Protein AF-A0A5S9MGZ3-F1 (afdb_monomer)

Foldseek 3Di:
DDDDDPPCPWWDQWAKWAFQDWAQDPVDNQWIFTFIHRPDPGTDTDIDSDPPDDHGDIDTDRDQQTTDPPRDHHHPDPPDD

Organism: Bacillus safensis (NCBI:txid561879)

Sequence (81 aa):
MEAVEYKGEGIKGVVVGHVIEREQHPNADKLNKCLVDIGEDAPVQIICGAPNVDKGQYVAVATVGAVLPGNFKIKKAKTAR

Radius of gyration: 14.92 Å; Cα contacts (8 Å, |Δi|>4): 136; chains: 1; bounding box: 38×24×48 Å

Solvent-accessible surface area (backbone atoms only — not comparable to full-ato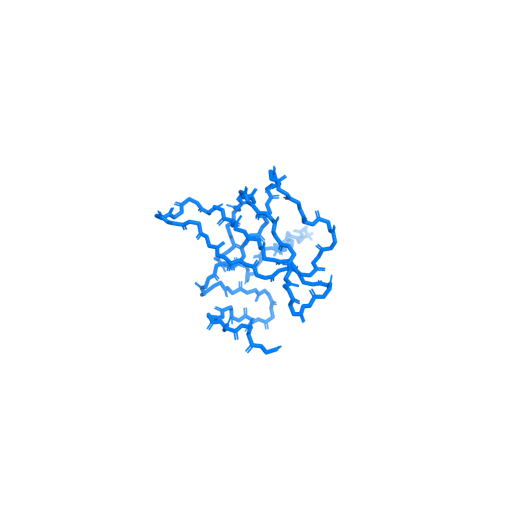m values): 5068 Å² total; per-residue (Å²): 135,87,79,83,79,68,89,63,73,54,64,41,55,68,44,72,18,38,23,75,37,69,41,77,34,93,90,35,95,64,32,28,43,29,35,27,38,60,87,60,100,63,64,45,82,42,81,43,61,60,89,84,72,53,61,78,38,78,43,85,37,70,40,77,70,10,30,37,69,86,83,45,66,40,63,90,69,84,92,78,129

pLDDT: mean 78.49, std 13.09, range [38.0, 92.81]

InterPro domains:
  IPR002547 tRNA-binding domain [PF01588] (14-77)
  IPR002547 tRNA-binding domain [PS50886] (8-81)
  IPR012340 Nucleic acid-binding, OB-fold [G3DSA:2.40.50.140] (8-79)
  IPR012340 Nucleic acid-binding, OB-fold [SSF50249] (4-79)
  IPR033714 Phenylalanly tRNA synthetase, tRNA-binding-domain [cd02796] (14-79)

Structure (mmCIF, N/CA/C/O backbone):
data_AF-A0A5S9MGZ3-F1
#
_entry.id   AF-A0A5S9MGZ3-F1
#
loop_
_atom_site.group_PDB
_atom_site.id
_atom_site.type_symbol
_atom_site.label_atom_id
_atom_site.label_alt_id
_atom_site.label_comp_id
_atom_site.label_asym_id
_atom_site.label_entity_id
_atom_site.label_seq_id
_atom_site.pdbx_PDB_ins_code
_atom_site.Cartn_x
_atom_site.Cartn_y
_atom_site.Cartn_z
_atom_site.occupancy
_atom_site.B_iso_or_equiv
_atom_site.auth_seq_id
_atom_site.auth_comp_id
_atom_site.auth_asym_id
_atom_site.auth_atom_id
_atom_site.pdbx_PDB_model_num
ATOM 1 N N . MET A 1 1 ? 27.066 -0.431 -28.789 1.00 43.00 1 MET A N 1
ATOM 2 C CA . MET A 1 1 ? 26.400 -1.481 -27.996 1.00 43.00 1 MET A CA 1
ATOM 3 C C . MET A 1 1 ? 25.586 -0.759 -26.946 1.00 43.00 1 MET A C 1
ATOM 5 O O . MET A 1 1 ? 26.138 -0.326 -25.945 1.00 43.00 1 MET A O 1
ATOM 9 N N . GLU A 1 2 ? 24.327 -0.478 -27.258 1.00 51.03 2 GLU A N 1
ATOM 10 C CA . GLU A 1 2 ? 23.425 0.221 -26.343 1.00 51.03 2 GLU A CA 1
ATOM 11 C C . GLU A 1 2 ? 22.934 -0.809 -25.324 1.00 51.03 2 GLU A C 1
ATOM 13 O O . GLU A 1 2 ? 22.195 -1.732 -25.661 1.00 51.03 2 GLU A O 1
ATOM 18 N N . ALA A 1 3 ? 23.458 -0.727 -24.102 1.00 62.69 3 ALA A N 1
ATOM 19 C CA . ALA A 1 3 ? 23.041 -1.593 -23.013 1.00 62.69 3 ALA A CA 1
ATOM 20 C C . ALA A 1 3 ? 21.672 -1.119 -22.516 1.00 62.69 3 ALA A C 1
ATOM 22 O O . ALA A 1 3 ? 21.534 -0.014 -21.994 1.00 62.69 3 ALA A O 1
ATOM 23 N N . VAL A 1 4 ? 20.648 -1.950 -22.699 1.00 69.44 4 VAL A N 1
ATOM 24 C CA . VAL A 1 4 ? 19.330 -1.719 -22.109 1.00 69.44 4 VAL A CA 1
ATOM 25 C C . VAL A 1 4 ? 19.390 -2.210 -20.664 1.00 69.44 4 VAL A C 1
ATOM 27 O O . VAL A 1 4 ? 19.287 -3.404 -20.398 1.00 69.44 4 VAL A O 1
ATOM 30 N N . GLU A 1 5 ? 19.605 -1.293 -19.723 1.00 65.19 5 GLU A N 1
ATOM 31 C CA . GLU A 1 5 ? 19.567 -1.602 -18.291 1.00 65.19 5 GLU A CA 1
ATOM 32 C C . GLU A 1 5 ? 18.119 -1.730 -17.808 1.00 65.19 5 GLU A C 1
ATOM 34 O O . GLU A 1 5 ? 17.386 -0.749 -17.649 1.00 65.19 5 GLU A O 1
ATOM 39 N N . TYR A 1 6 ? 17.704 -2.967 -17.540 1.00 61.59 6 TYR A N 1
ATOM 40 C CA . TYR A 1 6 ? 16.403 -3.270 -16.958 1.00 61.59 6 TYR A CA 1
ATOM 41 C C . TYR A 1 6 ? 16.421 -2.988 -15.446 1.00 61.59 6 TYR A C 1
ATOM 43 O O . TYR A 1 6 ? 16.678 -3.860 -14.621 1.00 61.59 6 TYR A O 1
ATOM 51 N N . LYS A 1 7 ? 16.103 -1.750 -15.050 1.00 61.50 7 LYS A N 1
ATOM 52 C CA . LYS A 1 7 ? 16.051 -1.328 -13.630 1.00 61.50 7 LYS A CA 1
ATOM 53 C C . LYS A 1 7 ? 14.954 -2.004 -12.785 1.00 61.50 7 LYS A C 1
ATOM 55 O O . LYS A 1 7 ? 14.867 -1.747 -11.589 1.00 61.50 7 LYS A O 1
ATOM 60 N N . GLY A 1 8 ? 14.112 -2.845 -13.390 1.00 60.38 8 GLY A N 1
ATOM 61 C CA . GLY A 1 8 ? 13.057 -3.603 -12.706 1.00 60.38 8 GLY A CA 1
ATOM 62 C C . GLY A 1 8 ? 13.443 -5.031 -12.311 1.00 60.38 8 GLY A C 1
ATOM 63 O O . GLY A 1 8 ? 12.617 -5.747 -11.741 1.00 60.38 8 GLY A O 1
ATOM 64 N N . GLU A 1 9 ? 14.659 -5.478 -12.633 1.00 57.44 9 GLU A N 1
ATOM 65 C CA . GLU A 1 9 ? 15.071 -6.857 -12.383 1.00 57.44 9 GLU A CA 1
ATOM 66 C C . GLU A 1 9 ? 15.136 -7.139 -10.870 1.00 57.44 9 GLU A C 1
ATOM 68 O O . GLU A 1 9 ? 15.926 -6.557 -10.130 1.00 57.44 9 GLU A O 1
ATOM 73 N N . GLY A 1 10 ? 14.238 -8.006 -10.388 1.00 63.62 10 GLY A N 1
ATOM 74 C CA . GLY A 1 10 ? 14.171 -8.414 -8.980 1.00 63.62 10 GLY A CA 1
ATOM 75 C C . GLY A 1 10 ? 13.020 -7.829 -8.157 1.00 63.62 10 GLY A C 1
ATOM 76 O O . GLY A 1 10 ? 12.891 -8.210 -6.996 1.00 63.62 10 GLY A O 1
ATOM 77 N N . ILE A 1 11 ? 12.158 -6.977 -8.729 1.00 69.19 11 ILE A N 1
ATOM 78 C CA . ILE A 1 11 ? 10.925 -6.522 -8.065 1.00 69.19 11 ILE A CA 1
ATOM 79 C C . ILE A 1 11 ? 9.783 -7.472 -8.448 1.00 69.19 11 ILE A C 1
ATOM 81 O O . ILE A 1 11 ? 9.345 -7.503 -9.598 1.00 69.19 11 ILE A O 1
ATOM 85 N N . LYS A 1 12 ? 9.287 -8.269 -7.499 1.00 75.31 12 LYS A N 1
ATOM 86 C CA . LYS A 1 12 ? 8.125 -9.155 -7.696 1.00 75.31 12 LYS A CA 1
ATOM 87 C C . LYS A 1 12 ? 7.125 -8.958 -6.565 1.00 75.31 12 LYS A C 1
ATOM 89 O O . LYS A 1 12 ? 7.531 -8.859 -5.416 1.00 75.31 12 LYS A O 1
ATOM 94 N N . GLY A 1 13 ? 5.829 -8.934 -6.872 1.00 77.88 13 GLY A N 1
ATOM 95 C CA . GLY A 1 13 ? 4.772 -8.781 -5.859 1.00 77.88 13 GLY A CA 1
ATOM 96 C C . GLY A 1 13 ? 4.557 -7.347 -5.361 1.00 77.88 13 GLY A C 1
ATOM 97 O O . GLY A 1 13 ? 4.000 -7.149 -4.287 1.00 77.88 13 GLY A O 1
ATOM 98 N N . VAL A 1 14 ? 5.000 -6.342 -6.120 1.00 83.69 14 VAL A N 1
ATOM 99 C CA . VAL A 1 14 ? 4.586 -4.953 -5.891 1.00 83.69 14 VAL A CA 1
ATOM 100 C C . VAL A 1 14 ? 3.363 -4.679 -6.752 1.00 83.69 14 VAL A C 1
ATOM 102 O O . VAL A 1 14 ? 3.407 -4.872 -7.966 1.00 83.69 14 VAL A O 1
ATOM 105 N N . VAL A 1 15 ? 2.282 -4.251 -6.115 1.00 87.50 15 VAL A N 1
ATOM 106 C CA . VAL A 1 15 ? 1.019 -3.891 -6.763 1.00 87.50 15 VAL A CA 1
ATOM 107 C C . VAL A 1 15 ? 0.703 -2.430 -6.482 1.00 87.50 15 VAL A C 1
ATOM 109 O O . VAL A 1 15 ? 1.242 -1.827 -5.553 1.00 87.50 15 VAL A O 1
ATOM 112 N N . VAL A 1 16 ? -0.160 -1.840 -7.298 1.00 89.94 16 VAL A N 1
ATOM 113 C CA . VAL A 1 16 ? -0.692 -0.508 -7.013 1.00 89.94 16 VAL A CA 1
ATOM 114 C C . VAL A 1 16 ? -1.831 -0.670 -6.014 1.00 89.94 16 VAL A C 1
ATOM 116 O O . VAL A 1 16 ? -2.752 -1.443 -6.258 1.00 89.94 16 VAL A O 1
ATOM 119 N N . GLY A 1 17 ? -1.749 0.042 -4.894 1.00 91.50 17 GLY A N 1
ATOM 120 C CA . GLY A 1 17 ? -2.798 0.100 -3.886 1.00 91.50 17 GLY A CA 1
ATOM 121 C C . GLY A 1 17 ? -3.341 1.512 -3.716 1.00 91.50 17 GLY A C 1
ATOM 122 O O . GLY A 1 17 ? -2.631 2.490 -3.936 1.00 91.50 17 GLY A O 1
ATOM 123 N N . HIS A 1 18 ? -4.596 1.623 -3.310 1.00 92.81 18 HIS A N 1
ATOM 124 C CA . HIS A 1 18 ? -5.2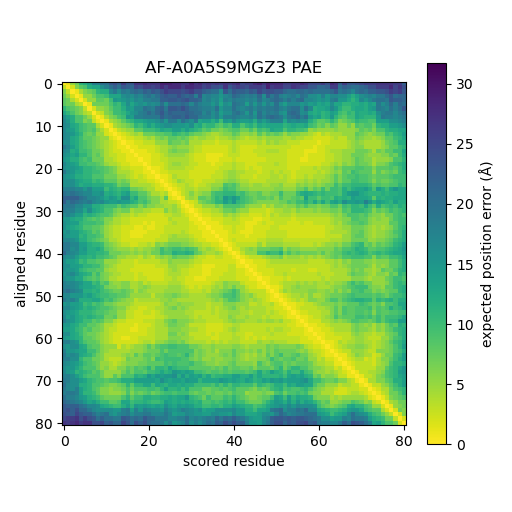89 2.876 -3.059 1.00 92.81 18 HIS A CA 1
ATOM 125 C C . HIS A 1 18 ? -5.543 3.056 -1.560 1.00 92.81 18 HIS A C 1
ATOM 127 O O . HIS A 1 18 ? -6.185 2.221 -0.924 1.00 92.81 18 HIS A O 1
ATOM 133 N N . VAL A 1 19 ? -5.036 4.140 -0.971 1.00 92.69 19 VAL A N 1
ATOM 134 C CA . VAL A 1 19 ? -5.210 4.414 0.462 1.00 92.69 19 VAL A CA 1
ATOM 135 C C . VAL A 1 19 ? -6.660 4.824 0.724 1.00 92.69 19 VAL A C 1
ATOM 137 O O . VAL A 1 19 ? -7.059 5.950 0.434 1.00 92.69 19 VAL A O 1
ATOM 140 N N . ILE A 1 20 ? -7.458 3.927 1.298 1.00 92.75 20 ILE A N 1
ATOM 141 C CA . ILE A 1 20 ? -8.862 4.202 1.633 1.00 92.75 20 ILE A CA 1
ATOM 142 C C . ILE A 1 20 ? -8.996 4.985 2.939 1.00 92.75 20 ILE A C 1
ATOM 144 O O . ILE A 1 20 ? -9.916 5.792 3.092 1.00 92.75 20 ILE A O 1
ATOM 148 N N . GLU A 1 21 ? -8.068 4.788 3.874 1.00 91.31 21 GLU A N 1
ATOM 149 C CA . GLU A 1 21 ? -8.096 5.444 5.176 1.00 91.31 21 GLU A CA 1
ATOM 150 C C . GLU A 1 21 ? -6.692 5.587 5.757 1.00 91.31 21 GLU A C 1
ATOM 152 O O . GLU A 1 21 ? -5.824 4.738 5.551 1.00 91.31 21 GLU A O 1
ATOM 157 N N . ARG A 1 22 ? -6.488 6.673 6.501 1.00 89.19 22 ARG A N 1
ATOM 158 C CA . ARG A 1 22 ? -5.271 6.967 7.250 1.00 89.19 22 ARG A CA 1
ATOM 159 C C . ARG A 1 22 ? -5.674 7.366 8.663 1.00 89.19 22 ARG A C 1
ATOM 161 O O . ARG A 1 22 ? -6.365 8.363 8.844 1.00 89.19 22 ARG A O 1
ATOM 168 N N . GLU A 1 23 ? -5.192 6.627 9.649 1.00 88.75 23 GLU A N 1
ATOM 169 C CA . GLU A 1 23 ? -5.367 6.916 11.069 1.00 88.75 23 GLU A CA 1
ATOM 170 C C . GLU A 1 23 ? -3.997 7.005 11.748 1.00 88.75 23 GLU A C 1
ATOM 172 O O . GLU A 1 23 ? -3.096 6.211 11.473 1.00 88.75 23 GLU A O 1
ATOM 177 N N . GLN A 1 24 ? -3.804 7.966 12.648 1.00 85.62 24 GLN A N 1
ATOM 178 C CA . GLN A 1 24 ? -2.549 8.066 13.390 1.00 85.62 24 GLN A CA 1
ATOM 179 C C . GLN A 1 24 ? -2.402 6.886 14.362 1.00 85.62 24 GLN A C 1
ATOM 181 O O . GLN A 1 24 ? -3.364 6.452 15.000 1.00 85.62 24 GLN A O 1
ATOM 186 N N . HIS A 1 25 ? -1.193 6.334 14.479 1.00 82.81 25 HIS A N 1
ATOM 187 C CA . HIS A 1 25 ? -0.957 5.251 15.422 1.00 82.81 25 HIS A CA 1
ATOM 188 C C . HIS A 1 25 ? -0.940 5.795 16.865 1.00 82.81 25 HIS A C 1
ATOM 190 O O . HIS A 1 25 ? -0.107 6.645 17.171 1.00 82.81 25 HIS A O 1
ATOM 196 N N . PRO A 1 26 ? -1.772 5.277 17.792 1.00 79.38 26 PRO A N 1
ATOM 197 C CA . PRO A 1 26 ? -1.884 5.834 19.146 1.00 79.38 26 PRO A CA 1
ATOM 198 C C . PRO A 1 26 ? -0.611 5.662 19.990 1.00 79.38 26 PRO A C 1
ATOM 200 O O . PRO A 1 26 ? -0.393 6.408 20.932 1.00 79.38 26 PRO A O 1
ATOM 203 N N . ASN A 1 27 ? 0.233 4.681 19.651 1.00 75.62 27 ASN A N 1
ATOM 204 C CA . ASN A 1 27 ? 1.503 4.414 20.344 1.00 75.62 27 ASN A CA 1
ATOM 205 C C . ASN A 1 27 ? 2.744 4.956 19.615 1.00 75.62 27 ASN A C 1
ATOM 207 O O . ASN A 1 27 ? 3.861 4.670 20.034 1.00 75.62 27 ASN A O 1
ATOM 211 N N . ALA A 1 28 ? 2.583 5.648 18.483 1.00 74.12 28 ALA A N 1
ATOM 212 C CA . ALA A 1 28 ? 3.728 6.134 17.723 1.00 74.12 28 ALA A CA 1
ATOM 213 C C . ALA A 1 28 ? 3.368 7.369 16.899 1.00 74.12 28 ALA A C 1
ATOM 215 O O . ALA A 1 28 ? 2.786 7.258 15.822 1.00 74.12 28 ALA A O 1
ATOM 216 N N . ASP A 1 29 ? 3.815 8.535 17.363 1.00 74.75 29 ASP A N 1
ATOM 217 C CA . ASP A 1 29 ? 3.542 9.842 16.750 1.00 74.75 29 ASP A CA 1
ATOM 218 C C . ASP A 1 29 ? 3.983 9.933 15.282 1.00 74.75 29 ASP A C 1
ATOM 220 O O . ASP A 1 29 ? 3.406 10.678 14.492 1.00 74.75 29 ASP A O 1
ATOM 224 N N . LYS A 1 30 ? 5.004 9.150 14.909 1.00 80.19 30 LYS A N 1
ATOM 225 C CA . LYS A 1 30 ? 5.584 9.105 13.558 1.00 80.19 30 LYS A CA 1
ATOM 226 C C . LYS A 1 30 ? 5.047 7.970 12.687 1.00 80.19 30 LYS A C 1
ATOM 228 O O . LYS A 1 30 ? 5.519 7.822 11.564 1.00 80.19 30 LYS A O 1
ATOM 233 N N 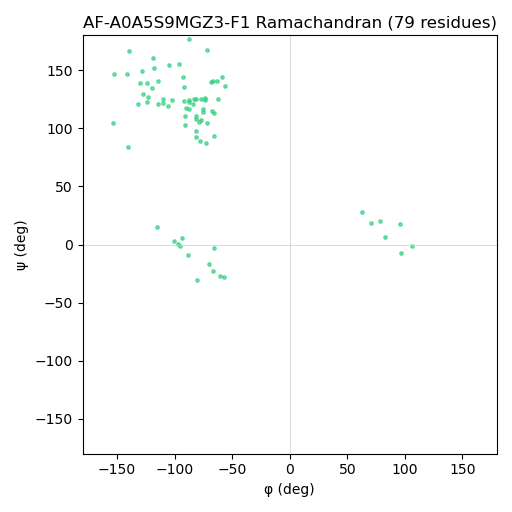. LEU A 1 31 ? 4.125 7.142 13.179 1.00 85.94 31 LEU A N 1
ATOM 234 C CA . LEU A 1 31 ? 3.554 6.029 12.421 1.00 85.94 31 LEU A CA 1
ATOM 235 C C . LEU A 1 31 ? 2.068 6.274 12.164 1.00 85.94 31 LEU A C 1
ATOM 237 O O . LEU A 1 31 ? 1.326 6.735 13.027 1.00 85.94 31 LEU A O 1
ATOM 241 N N . ASN A 1 32 ? 1.623 5.913 10.967 1.00 86.62 32 ASN A N 1
ATOM 242 C CA . ASN A 1 32 ? 0.232 5.993 10.554 1.00 86.62 32 ASN A CA 1
ATOM 243 C C . ASN A 1 32 ? -0.247 4.587 10.189 1.00 86.62 32 ASN A C 1
ATOM 245 O O . ASN A 1 32 ? 0.441 3.842 9.485 1.00 86.62 32 ASN A O 1
ATOM 249 N N . LYS A 1 33 ? -1.434 4.229 10.663 1.00 88.81 33 LYS A N 1
ATOM 250 C CA . LYS A 1 33 ? -2.197 3.064 10.226 1.00 88.81 33 LYS A CA 1
ATOM 251 C C . LYS A 1 33 ? -2.926 3.449 8.947 1.00 88.81 33 LYS A C 1
ATOM 253 O O . LYS A 1 33 ? -3.831 4.273 8.977 1.00 88.81 33 LYS A O 1
ATOM 258 N N . CYS A 1 34 ? -2.511 2.882 7.826 1.00 90.62 34 CYS A N 1
ATOM 259 C CA . CYS A 1 34 ? -3.139 3.130 6.537 1.00 90.62 34 CYS A CA 1
ATOM 260 C C . CYS A 1 34 ? -3.869 1.866 6.098 1.00 90.62 34 CYS A C 1
ATOM 262 O O . CYS A 1 34 ? -3.265 0.794 6.038 1.00 90.62 34 CYS A O 1
ATOM 264 N N . LEU A 1 35 ? -5.157 1.983 5.806 1.00 91.38 35 LEU A N 1
ATOM 265 C CA . LEU A 1 35 ? -5.900 0.942 5.111 1.00 91.38 35 LEU A CA 1
ATOM 266 C C . LEU A 1 35 ? -5.728 1.181 3.618 1.00 91.38 35 L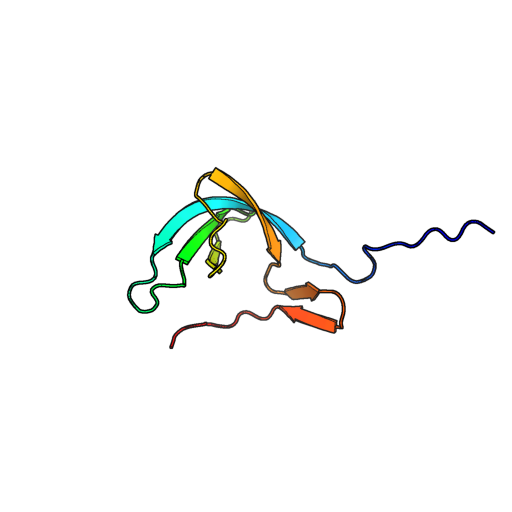EU A C 1
ATOM 268 O O . LEU A 1 35 ? -6.031 2.266 3.116 1.00 91.38 35 LEU A O 1
ATOM 272 N N . VAL A 1 36 ? -5.207 0.177 2.924 1.00 91.94 36 VAL A N 1
ATOM 273 C CA . VAL A 1 36 ? -4.898 0.265 1.501 1.00 91.94 3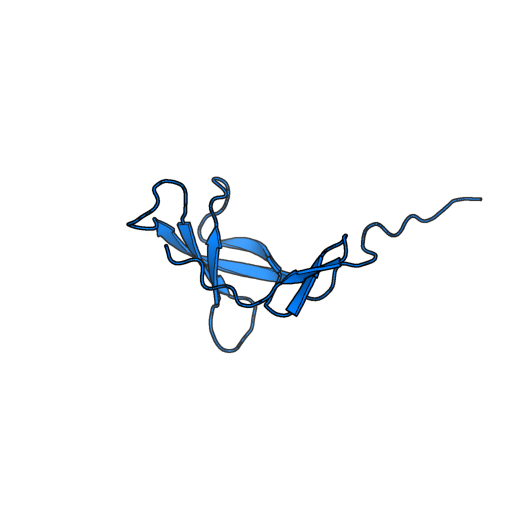6 VAL A CA 1
ATOM 274 C C . VAL A 1 36 ? -5.623 -0.849 0.773 1.00 91.94 36 VAL A C 1
ATOM 276 O O . VAL A 1 36 ? -5.460 -2.024 1.092 1.00 91.94 36 VAL A O 1
ATOM 279 N N . ASP A 1 37 ? -6.436 -0.471 -0.198 1.00 92.19 37 ASP A N 1
ATOM 280 C CA . ASP A 1 37 ? -7.093 -1.401 -1.097 1.00 92.19 37 ASP A CA 1
ATOM 281 C C . ASP A 1 37 ? -6.133 -1.777 -2.227 1.00 92.19 37 ASP A C 1
ATOM 283 O O . ASP A 1 37 ? -5.580 -0.903 -2.887 1.00 92.19 37 ASP A O 1
ATOM 287 N N . ILE A 1 38 ? -5.890 -3.068 -2.422 1.00 89.38 38 ILE A N 1
ATOM 288 C CA . ILE A 1 38 ? -4.986 -3.593 -3.459 1.00 89.38 38 ILE A CA 1
ATOM 289 C C . ILE A 1 38 ? -5.739 -4.433 -4.500 1.00 89.38 38 ILE A C 1
ATOM 291 O O . ILE A 1 38 ? -5.115 -5.18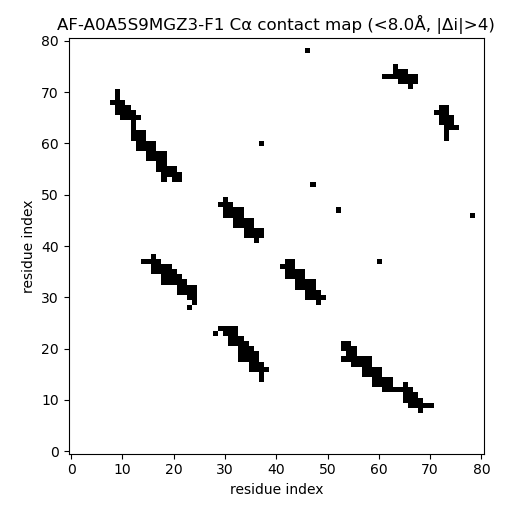9 -5.243 1.00 89.38 38 ILE A O 1
ATOM 295 N N . GLY A 1 39 ? -7.074 -4.330 -4.541 1.00 85.62 39 GLY A N 1
ATOM 296 C CA . GLY A 1 39 ? -7.924 -5.183 -5.374 1.00 85.62 39 GLY A CA 1
ATOM 297 C C . GLY A 1 39 ? -8.011 -6.646 -4.914 1.00 85.62 39 GLY A C 1
ATOM 298 O O . GLY A 1 39 ? -8.366 -7.509 -5.714 1.00 85.62 39 GLY A O 1
ATOM 299 N N . GLU A 1 40 ? -7.664 -6.939 -3.655 1.00 83.38 40 GLU A N 1
ATOM 300 C CA . GLU A 1 40 ? -7.973 -8.221 -3.001 1.00 83.38 40 GLU A CA 1
ATOM 301 C C . GLU A 1 40 ? -9.364 -8.173 -2.339 1.00 83.38 40 GLU A C 1
ATOM 303 O O . GLU A 1 40 ? -10.034 -7.146 -2.337 1.00 83.38 40 GLU A O 1
ATOM 308 N N . ASP A 1 41 ? -9.801 -9.293 -1.757 1.00 84.12 41 ASP A N 1
ATOM 309 C CA . ASP A 1 41 ? -11.118 -9.442 -1.112 1.00 84.12 41 ASP A CA 1
ATOM 310 C C . ASP A 1 41 ? -11.335 -8.465 0.066 1.00 84.12 41 ASP A C 1
ATOM 312 O O . ASP A 1 41 ? -12.461 -8.084 0.380 1.00 84.12 41 ASP A O 1
ATOM 316 N N . ALA A 1 42 ? -10.246 -8.033 0.714 1.00 86.81 42 ALA A N 1
ATOM 317 C CA . ALA A 1 42 ? -10.274 -7.077 1.813 1.00 86.81 42 ALA A CA 1
ATOM 318 C C . ALA A 1 42 ? -9.093 -6.090 1.751 1.00 86.81 42 ALA A C 1
ATOM 320 O O . ALA A 1 42 ? -7.980 -6.483 1.378 1.00 86.81 42 ALA A O 1
ATOM 321 N N . PRO A 1 43 ? -9.288 -4.831 2.192 1.00 88.31 43 PRO A N 1
ATOM 322 C CA . PRO A 1 43 ? -8.206 -3.863 2.295 1.00 88.31 43 PRO A CA 1
ATOM 323 C C . PRO A 1 43 ? -7.157 -4.328 3.307 1.00 88.31 43 PRO A C 1
ATOM 325 O O . PRO A 1 43 ? -7.463 -4.859 4.380 1.00 88.31 43 PRO A O 1
ATOM 328 N N . VAL A 1 44 ? -5.890 -4.094 2.980 1.00 87.81 44 VAL A N 1
ATOM 329 C CA . VAL A 1 44 ? -4.762 -4.464 3.829 1.00 87.81 44 VAL A CA 1
ATOM 330 C C . VAL A 1 44 ? -4.389 -3.315 4.756 1.00 87.81 44 VAL A C 1
ATOM 332 O O . VAL A 1 44 ? -4.288 -2.159 4.350 1.00 87.81 44 VAL A O 1
ATOM 335 N N . GLN A 1 45 ? -4.148 -3.636 6.025 1.00 87.50 45 GLN A N 1
ATOM 336 C CA . GLN A 1 45 ? -3.632 -2.667 6.985 1.00 87.50 45 GLN A CA 1
ATOM 337 C C . GLN A 1 45 ? -2.107 -2.591 6.881 1.00 87.50 45 GLN A C 1
ATOM 339 O O . GLN A 1 45 ? -1.404 -3.577 7.123 1.00 87.50 45 GLN A O 1
ATOM 344 N N . ILE A 1 46 ? -1.595 -1.401 6.582 1.00 86.88 46 ILE A N 1
ATOM 345 C CA . ILE A 1 46 ? -0.171 -1.118 6.417 1.00 86.88 46 ILE A CA 1
ATOM 346 C C . ILE A 1 46 ? 0.225 -0.015 7.393 1.00 86.88 46 ILE A C 1
ATOM 348 O O . ILE A 1 46 ? -0.373 1.058 7.426 1.00 86.88 46 ILE A O 1
ATOM 352 N N . ILE A 1 47 ? 1.257 -0.274 8.193 1.00 86.25 47 ILE A N 1
ATOM 353 C CA . ILE A 1 47 ? 1.849 0.749 9.054 1.00 86.25 47 ILE A CA 1
ATOM 354 C C . ILE A 1 47 ? 2.916 1.481 8.249 1.00 86.25 47 ILE A C 1
ATOM 356 O O . ILE A 1 47 ? 3.907 0.876 7.841 1.00 86.25 47 ILE A O 1
ATOM 360 N N . CYS A 1 48 ? 2.718 2.776 8.024 1.00 85.06 48 CYS A N 1
ATOM 361 C CA . CYS A 1 48 ? 3.655 3.609 7.286 1.00 85.06 48 CYS A CA 1
ATOM 362 C C . CYS A 1 48 ? 4.011 4.856 8.098 1.00 85.06 48 CYS A C 1
ATOM 364 O O . CYS A 1 48 ? 3.137 5.567 8.592 1.00 85.06 48 CYS A O 1
ATOM 366 N N . GLY A 1 49 ? 5.307 5.131 8.235 1.00 83.19 49 GLY A N 1
ATOM 367 C CA . GLY A 1 49 ? 5.801 6.364 8.853 1.00 83.19 49 GLY A CA 1
ATOM 368 C C . GLY A 1 49 ? 6.088 7.486 7.860 1.00 83.19 49 GLY A C 1
ATOM 369 O O . GLY A 1 49 ? 6.649 8.511 8.235 1.00 83.19 49 GLY A O 1
ATOM 370 N N . ALA A 1 50 ? 5.765 7.283 6.582 1.00 82.81 50 ALA A N 1
ATOM 371 C CA . ALA A 1 50 ? 6.068 8.252 5.547 1.00 82.81 50 ALA A CA 1
ATOM 372 C C . ALA A 1 50 ? 5.122 9.464 5.675 1.00 82.81 50 ALA A C 1
ATOM 374 O O . ALA A 1 50 ? 3.902 9.281 5.698 1.00 82.81 50 ALA A O 1
ATOM 375 N N . PRO A 1 51 ? 5.645 10.700 5.765 1.00 79.69 51 PRO A N 1
ATOM 376 C CA . PRO A 1 51 ? 4.821 11.893 5.979 1.00 79.69 51 PRO A CA 1
ATOM 377 C C . PRO A 1 51 ? 3.969 12.268 4.758 1.00 79.69 51 PRO A C 1
ATOM 379 O O . PRO A 1 51 ? 3.025 13.040 4.883 1.00 79.69 51 PRO A O 1
ATOM 382 N N . ASN A 1 52 ? 4.304 11.729 3.585 1.00 85.56 52 ASN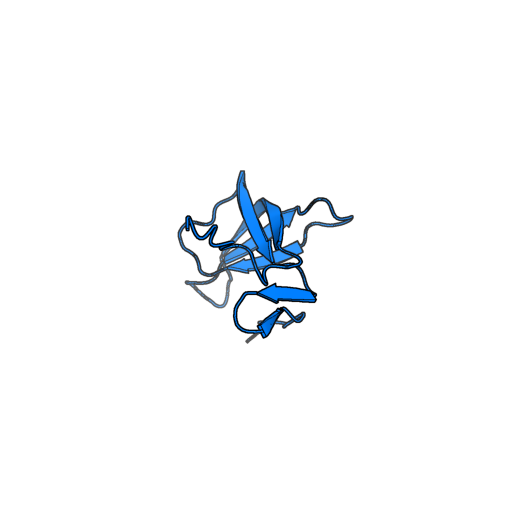 A N 1
ATOM 383 C CA . ASN A 1 52 ? 3.654 11.991 2.303 1.00 85.56 52 ASN A CA 1
ATOM 384 C C . ASN A 1 52 ? 2.465 11.065 1.996 1.00 85.56 52 ASN A C 1
ATOM 386 O O . ASN A 1 52 ? 1.763 11.308 1.019 1.00 85.56 52 ASN A O 1
ATOM 390 N N . VAL A 1 53 ? 2.238 10.016 2.793 1.00 84.69 53 VAL A N 1
ATOM 391 C CA . VAL A 1 53 ? 1.092 9.114 2.617 1.00 84.69 53 VAL A CA 1
ATOM 392 C C . VAL A 1 53 ? -0.173 9.777 3.151 1.00 84.69 53 VAL A C 1
ATOM 394 O O . VAL A 1 53 ? -0.217 10.168 4.314 1.00 84.69 53 VAL A O 1
ATOM 397 N N . ASP A 1 54 ? -1.205 9.867 2.315 1.00 86.44 54 ASP A N 1
ATOM 398 C CA . ASP A 1 54 ? -2.514 10.403 2.687 1.00 86.44 54 ASP A CA 1
ATOM 399 C C . ASP A 1 54 ? -3.666 9.597 2.073 1.00 86.44 54 ASP A C 1
ATOM 401 O O . ASP A 1 54 ? -3.454 8.773 1.178 1.00 86.44 54 ASP A O 1
ATOM 405 N N . LYS A 1 55 ? -4.886 9.821 2.570 1.00 90.44 55 LYS A N 1
ATOM 406 C CA . LYS A 1 55 ? -6.091 9.150 2.078 1.00 90.44 55 LYS A CA 1
ATOM 407 C C . LYS A 1 55 ? -6.380 9.588 0.638 1.00 90.44 55 LYS A C 1
ATOM 409 O O . LYS A 1 55 ? -6.243 10.756 0.290 1.00 90.44 55 LYS A O 1
ATOM 414 N N . GLY A 1 56 ? -6.805 8.647 -0.200 1.00 90.19 56 GLY A N 1
ATOM 415 C CA . GLY A 1 56 ? -7.107 8.881 -1.614 1.00 90.19 56 GLY A CA 1
ATOM 416 C C . GLY A 1 56 ? -5.885 8.855 -2.537 1.00 90.19 56 GLY A C 1
ATOM 417 O O . GLY A 1 56 ? -6.005 9.188 -3.714 1.00 90.19 56 GLY A O 1
ATOM 418 N N . GLN A 1 57 ? -4.704 8.494 -2.027 1.00 89.31 57 GLN A N 1
ATOM 419 C CA . GLN A 1 57 ? -3.500 8.373 -2.846 1.00 89.31 57 GLN A CA 1
ATOM 420 C C . GLN A 1 57 ? -3.309 6.947 -3.364 1.00 89.31 57 GLN A C 1
ATOM 422 O O . GLN A 1 57 ? -3.557 5.968 -2.658 1.00 89.31 57 GLN A O 1
ATOM 427 N N . TYR A 1 58 ? -2.796 6.841 -4.589 1.00 89.88 58 TYR A N 1
ATOM 428 C CA . TYR A 1 58 ? -2.290 5.586 -5.132 1.00 89.88 58 TYR A CA 1
ATOM 429 C C . TYR A 1 58 ? -0.822 5.423 -4.754 1.00 89.88 58 TYR A C 1
ATOM 431 O O . TYR A 1 58 ? 0.009 6.283 -5.046 1.00 89.88 58 TYR A O 1
ATOM 439 N N . VAL A 1 59 ? -0.503 4.310 -4.106 1.00 89.31 59 VAL A N 1
ATOM 440 C CA . VAL A 1 59 ? 0.830 3.995 -3.596 1.00 89.31 59 VAL A CA 1
ATOM 441 C C . VAL A 1 59 ? 1.264 2.616 -4.069 1.00 89.31 59 VAL A C 1
ATOM 443 O O . VAL A 1 59 ? 0.449 1.719 -4.273 1.00 89.31 59 VAL A O 1
ATOM 446 N N . ALA A 1 60 ? 2.569 2.431 -4.244 1.00 88.31 60 ALA A N 1
ATOM 447 C CA . ALA A 1 60 ? 3.127 1.116 -4.524 1.00 88.31 60 ALA A CA 1
ATOM 448 C C . ALA A 1 60 ? 3.143 0.285 -3.233 1.00 88.31 60 ALA A C 1
ATOM 450 O O . ALA A 1 60 ? 3.830 0.631 -2.269 1.00 88.31 60 ALA A O 1
ATOM 451 N N . VAL A 1 61 ? 2.392 -0.812 -3.216 1.00 86.94 61 VAL A N 1
ATOM 452 C CA . VAL A 1 61 ? 2.283 -1.727 -2.079 1.00 86.94 61 VAL A CA 1
ATOM 453 C C . VAL A 1 61 ? 3.059 -2.998 -2.380 1.00 86.94 61 VAL A C 1
ATOM 455 O O . VAL A 1 61 ? 2.739 -3.734 -3.310 1.00 86.94 61 VAL A O 1
ATOM 458 N N . ALA A 1 62 ? 4.070 -3.286 -1.565 1.00 85.69 62 ALA A N 1
ATOM 459 C CA . ALA A 1 62 ? 4.716 -4.590 -1.569 1.00 85.69 62 ALA A CA 1
ATOM 460 C C . ALA A 1 62 ? 3.874 -5.558 -0.728 1.00 85.69 62 ALA A C 1
ATOM 462 O O . ALA A 1 62 ? 3.820 -5.437 0.499 1.00 85.69 62 ALA A O 1
ATOM 463 N N . THR A 1 63 ? 3.190 -6.496 -1.382 1.00 81.94 63 THR A N 1
ATOM 464 C CA . THR A 1 63 ? 2.343 -7.472 -0.687 1.00 81.94 63 THR A CA 1
ATOM 465 C C . THR A 1 63 ? 3.181 -8.501 0.068 1.00 81.94 63 THR A C 1
ATOM 467 O O . THR A 1 63 ? 4.401 -8.616 -0.088 1.00 81.94 63 TH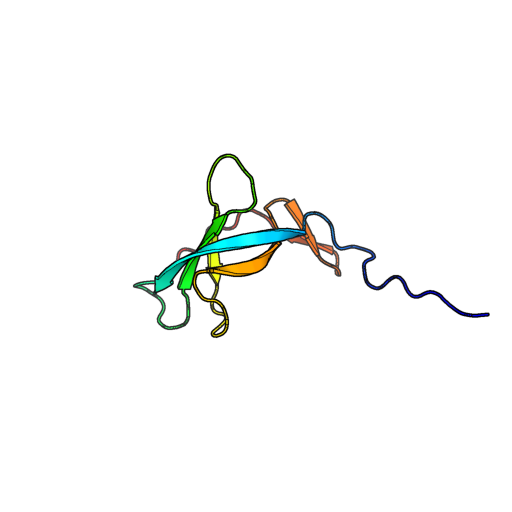R A O 1
ATOM 470 N N . VAL A 1 64 ? 2.535 -9.270 0.944 1.00 79.00 64 VAL A N 1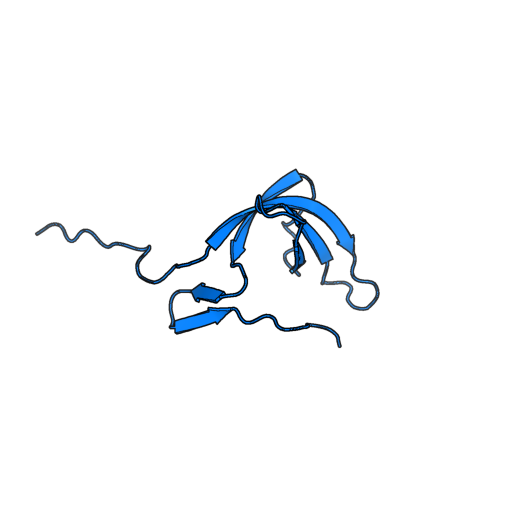
ATOM 471 C CA . VAL A 1 64 ? 3.212 -10.366 1.641 1.00 79.00 64 VAL A CA 1
ATOM 472 C C . VAL A 1 64 ? 3.694 -11.385 0.611 1.00 79.00 64 VAL A C 1
ATOM 474 O O . VAL A 1 64 ? 2.912 -11.906 -0.173 1.00 79.00 64 VAL A O 1
ATOM 477 N N . GLY A 1 65 ? 4.987 -11.697 0.641 1.00 75.06 65 GLY A N 1
ATOM 478 C CA . GLY A 1 65 ? 5.635 -12.549 -0.353 1.00 75.06 65 GLY A CA 1
ATOM 479 C C . GLY A 1 65 ? 6.336 -11.777 -1.469 1.00 75.06 65 GLY A C 1
ATOM 480 O O . GLY A 1 65 ? 7.076 -12.407 -2.228 1.00 75.06 65 GLY A O 1
ATOM 481 N N . ALA A 1 66 ? 6.180 -10.448 -1.529 1.00 80.81 66 ALA A N 1
ATOM 482 C CA . ALA A 1 66 ? 6.926 -9.604 -2.448 1.00 80.81 66 ALA A CA 1
ATOM 483 C C . ALA A 1 66 ? 8.439 -9.739 -2.231 1.00 80.81 66 ALA A C 1
ATOM 485 O O . ALA A 1 66 ? 8.920 -9.890 -1.104 1.00 80.81 66 ALA A O 1
ATOM 486 N N . VAL A 1 67 ? 9.189 -9.683 -3.325 1.00 78.00 67 VAL A N 1
ATOM 487 C CA . VAL A 1 67 ? 10.649 -9.687 -3.344 1.00 78.00 67 VAL A CA 1
ATOM 488 C C . VAL A 1 67 ? 11.087 -8.338 -3.879 1.00 78.00 67 VAL A C 1
ATOM 490 O O . VAL A 1 67 ? 10.700 -7.946 -4.979 1.00 78.00 67 VAL A O 1
ATOM 493 N N . LEU A 1 68 ? 11.849 -7.621 -3.065 1.00 77.12 68 LEU A N 1
ATOM 494 C CA . LEU A 1 68 ? 12.476 -6.360 -3.423 1.00 77.12 68 LEU A CA 1
ATOM 495 C C . LEU A 1 68 ? 13.927 -6.608 -3.873 1.00 77.12 68 LEU A C 1
ATOM 497 O O . LEU A 1 68 ? 14.545 -7.603 -3.459 1.00 77.12 68 LEU A O 1
ATOM 501 N N . PRO A 1 69 ? 14.491 -5.701 -4.693 1.00 70.00 69 PRO A N 1
ATOM 502 C CA . PRO A 1 69 ? 15.881 -5.768 -5.123 1.00 70.00 69 PRO A CA 1
ATOM 503 C C . PRO A 1 69 ? 16.800 -5.803 -3.898 1.00 70.00 69 PRO A C 1
ATOM 505 O O . PRO A 1 69 ? 16.581 -5.090 -2.921 1.00 70.00 69 PRO A O 1
ATOM 508 N N . GLY A 1 70 ? 17.807 -6.677 -3.934 1.00 74.31 70 GLY A N 1
ATOM 509 C CA . GLY A 1 70 ? 18.638 -6.997 -2.765 1.00 74.31 70 GLY A CA 1
ATOM 510 C C . GLY A 1 70 ? 18.199 -8.247 -1.990 1.00 74.31 70 GLY A C 1
ATOM 511 O O . GLY A 1 70 ? 18.621 -8.436 -0.853 1.00 74.31 70 GLY A O 1
ATOM 512 N N . ASN A 1 71 ? 17.380 -9.118 -2.596 1.00 68.31 71 ASN A N 1
ATOM 513 C CA . ASN A 1 71 ? 16.917 -10.388 -2.014 1.00 68.31 71 ASN A CA 1
ATOM 514 C C . ASN A 1 71 ? 16.065 -10.207 -0.739 1.00 68.31 71 ASN A C 1
ATOM 516 O O . ASN A 1 71 ? 16.021 -11.071 0.141 1.00 68.31 71 ASN A O 1
ATOM 520 N N . PHE A 1 72 ? 15.377 -9.066 -0.632 1.00 73.69 72 PHE A N 1
ATOM 521 C CA . PHE A 1 72 ? 14.581 -8.717 0.537 1.00 73.69 72 PHE A CA 1
ATOM 522 C C . PHE A 1 72 ? 13.146 -9.217 0.354 1.00 73.69 72 PHE A C 1
ATOM 524 O O . PHE A 1 72 ? 12.355 -8.644 -0.396 1.00 73.69 72 PHE A O 1
ATOM 531 N N . LYS A 1 73 ? 12.813 -10.326 1.020 1.00 77.31 73 LYS A N 1
ATOM 532 C CA . LYS A 1 73 ? 11.482 -10.936 0.953 1.00 77.31 73 LYS A CA 1
ATOM 533 C C . LYS A 1 73 ? 10.576 -10.367 2.040 1.00 77.31 73 LYS A C 1
ATOM 535 O O . LYS A 1 73 ? 10.827 -10.576 3.229 1.00 77.31 73 LYS A O 1
ATOM 540 N N . ILE A 1 74 ? 9.493 -9.712 1.634 1.00 79.62 74 ILE A N 1
ATOM 541 C CA . ILE A 1 74 ? 8.462 -9.211 2.539 1.00 79.62 74 ILE A CA 1
ATOM 542 C C . ILE A 1 74 ? 7.733 -10.403 3.154 1.00 79.62 74 ILE A C 1
ATOM 544 O O . ILE A 1 74 ? 7.066 -11.184 2.476 1.00 79.62 74 ILE A O 1
ATOM 548 N N . LYS A 1 75 ? 7.871 -10.555 4.468 1.00 74.06 75 LYS A N 1
ATOM 549 C CA . LYS A 1 75 ? 7.093 -11.502 5.270 1.00 74.06 75 LYS A CA 1
ATOM 550 C C . LYS A 1 75 ? 6.049 -10.726 6.061 1.00 74.06 75 LYS A C 1
ATOM 552 O O . LYS A 1 75 ? 6.249 -9.554 6.371 1.00 74.06 75 LYS A O 1
ATOM 557 N N . LYS A 1 76 ? 4.949 -11.392 6.416 1.00 67.31 76 LYS A N 1
ATOM 558 C CA . LYS A 1 76 ? 3.921 -10.831 7.299 1.00 67.31 76 LYS A CA 1
ATOM 559 C C . LYS A 1 76 ? 4.549 -10.632 8.683 1.00 67.31 76 LYS A C 1
ATOM 561 O O . LYS A 1 76 ? 4.644 -11.571 9.466 1.00 67.31 76 LYS A O 1
ATOM 566 N N . ALA A 1 77 ? 5.059 -9.434 8.943 1.00 62.22 77 ALA A N 1
ATOM 567 C CA . ALA A 1 77 ? 5.628 -9.052 10.225 1.00 62.22 77 ALA A CA 1
ATOM 568 C C . ALA A 1 77 ? 4.601 -8.199 10.967 1.00 62.22 77 ALA A C 1
ATOM 570 O O . ALA A 1 77 ? 4.112 -7.197 10.447 1.00 62.22 77 ALA A O 1
ATOM 571 N N . LYS A 1 78 ? 4.241 -8.618 12.180 1.00 49.66 78 LYS A N 1
ATOM 572 C CA . LYS A 1 78 ? 3.366 -7.839 13.051 1.00 49.66 78 LYS A CA 1
ATOM 573 C C . LYS A 1 78 ? 4.241 -6.793 13.740 1.00 49.66 78 LYS A C 1
ATOM 575 O O . LYS A 1 78 ? 4.850 -7.083 14.765 1.00 49.66 78 LYS A O 1
ATOM 580 N N . THR A 1 79 ? 4.352 -5.600 13.159 1.00 49.47 79 THR A N 1
ATOM 581 C CA . THR A 1 79 ? 4.960 -4.458 13.855 1.00 49.47 79 THR A CA 1
ATOM 582 C C . THR A 1 79 ? 3.974 -3.995 14.919 1.00 49.47 79 THR A C 1
ATOM 584 O O . THR A 1 79 ? 3.087 -3.188 14.661 1.00 49.47 79 THR A O 1
ATOM 587 N N . ALA A 1 80 ? 4.074 -4.604 16.094 1.00 39.78 80 ALA A N 1
ATOM 588 C CA . ALA A 1 80 ? 3.368 -4.207 17.298 1.00 39.78 80 ALA A CA 1
ATOM 589 C C . ALA A 1 80 ? 4.333 -4.361 18.474 1.00 39.78 80 ALA A C 1
ATOM 591 O O . ALA A 1 80 ? 4.347 -5.395 19.143 1.00 39.78 80 ALA A O 1
ATOM 592 N N . ARG A 1 81 ? 5.162 -3.339 18.682 1.00 38.00 81 ARG A N 1
ATOM 593 C CA . ARG A 1 81 ? 5.572 -2.895 20.010 1.00 38.00 81 ARG A CA 1
ATOM 594 C C . ARG A 1 81 ? 6.013 -1.443 19.947 1.00 38.00 81 ARG A C 1
ATOM 596 O O . ARG A 1 81 ? 6.699 -1.104 18.960 1.00 38.00 81 ARG A O 1
#

Nearest PDB structures (foldseek):
  2rhq-assembly1_B-2  TM=9.340E-01  e=6.624E-06  Staphylococcus haemolyticus
  6p8t-assembly2_E  TM=9.500E-01  e=1.408E-05  Acinetobacter baumannii ATCC 19606 = CIP 70.34 = JCM 6841
  3pco-assembly1_D  TM=9.387E-01  e=6.486E-04  Escherichia coli
  5zkg-assembly2_B  TM=7.873E-01  e=6.607E-03  Plasmodium vivax
  1ntg-assembly4_D  TM=7.592E-01  e=2.109E-02  Homo sapiens

Secondary structure (DSSP, 8-state):
------TTTT-EEEEEEEEEEEEE-TT-TT-EEEEEE-SSSSPEEEEE--TT--TT-EEEEEEEEEEETTTEE--------

Mean predicted aligned error: 8.41 Å